Protein AF-A0A7C3D7V8-F1 (afdb_monomer)

Foldseek 3Di:
DVVVVVVVVVVVVVVVVVVVCVVCVVVDPLVNVLVVLVVLLVVLQVQLVVPDVPDPRSLVSLVVSLVSLLVNLVSVCVVVVPPPFPLVSLVVSLVVCVVSCVVSVDVVSVVSSVVSNVVSVVSVVVPD

Structure (mmCIF, N/CA/C/O backbone):
data_AF-A0A7C3D7V8-F1
#
_entry.id   AF-A0A7C3D7V8-F1
#
loop_
_atom_site.group_PDB
_atom_site.id
_atom_site.type_symbol
_atom_site.label_atom_id
_atom_site.label_alt_id
_atom_site.label_comp_id
_atom_site.label_asym_id
_atom_site.label_entity_id
_atom_site.label_seq_id
_atom_site.pdbx_PDB_ins_code
_atom_site.Cartn_x
_atom_site.Cartn_y
_atom_site.Cartn_z
_atom_site.occupancy
_atom_site.B_iso_or_equiv
_atom_site.auth_seq_id
_atom_site.auth_comp_id
_atom_site.auth_asym_id
_atom_site.auth_atom_id
_atom_site.pdbx_PDB_model_num
ATOM 1 N N . MET A 1 1 ? 1.664 12.009 -33.388 1.00 53.88 1 MET A N 1
ATOM 2 C CA . MET A 1 1 ? 0.336 12.431 -32.891 1.00 53.88 1 MET A CA 1
ATOM 3 C C . MET A 1 1 ? -0.383 11.280 -32.185 1.00 53.88 1 MET A C 1
ATOM 5 O O . MET A 1 1 ? -1.009 11.492 -31.155 1.00 53.88 1 MET A O 1
ATOM 9 N N . ASP A 1 2 ? -0.187 10.046 -32.649 1.00 64.00 2 ASP A N 1
ATOM 10 C CA . ASP A 1 2 ? -0.842 8.826 -32.144 1.00 64.00 2 ASP A CA 1
ATOM 11 C C . ASP A 1 2 ? -0.535 8.506 -30.676 1.00 64.00 2 ASP A C 1
ATOM 13 O O . ASP A 1 2 ? -1.408 8.076 -29.931 1.00 64.00 2 ASP A O 1
ATOM 17 N N . ARG A 1 3 ? 0.686 8.793 -30.210 1.00 62.28 3 ARG A N 1
ATOM 18 C CA . ARG A 1 3 ? 1.092 8.550 -28.814 1.00 62.28 3 ARG A CA 1
ATOM 19 C C . ARG A 1 3 ? 0.386 9.475 -27.809 1.00 62.28 3 ARG A C 1
ATOM 21 O O . ARG A 1 3 ? 0.155 9.063 -26.678 1.00 62.28 3 ARG A O 1
ATOM 28 N N . LEU A 1 4 ? 0.016 10.692 -28.226 1.00 75.00 4 LEU A N 1
ATOM 29 C CA . LEU A 1 4 ? -0.760 11.633 -27.406 1.00 75.00 4 LEU A CA 1
ATOM 30 C C . LEU A 1 4 ? -2.242 11.248 -27.374 1.00 75.00 4 LEU A C 1
ATOM 32 O O . LEU A 1 4 ? -2.844 11.301 -26.309 1.00 75.00 4 LEU A O 1
ATOM 36 N N . LEU A 1 5 ? -2.806 10.802 -28.502 1.00 76.88 5 LEU A N 1
ATOM 37 C CA . LEU A 1 5 ? -4.186 10.307 -28.580 1.00 76.88 5 LEU A CA 1
ATOM 38 C C . LEU A 1 5 ? -4.377 9.010 -27.781 1.00 76.88 5 LEU A C 1
ATOM 40 O O . LEU A 1 5 ? -5.352 8.890 -27.047 1.00 76.88 5 LEU A O 1
ATOM 44 N N . LEU A 1 6 ? -3.420 8.079 -27.851 1.00 76.44 6 LEU A N 1
ATOM 45 C CA . LEU A 1 6 ? -3.405 6.875 -27.013 1.00 76.44 6 LEU A CA 1
ATOM 46 C C . LEU A 1 6 ? -3.255 7.218 -25.526 1.00 76.44 6 LEU A C 1
ATOM 48 O O . LEU A 1 6 ? -3.931 6.624 -24.691 1.00 76.44 6 LEU A O 1
ATOM 52 N N . GLY A 1 7 ? -2.408 8.198 -25.194 1.00 76.62 7 GLY A N 1
ATOM 53 C CA . GLY A 1 7 ? -2.257 8.695 -23.826 1.00 76.62 7 GLY A CA 1
ATOM 54 C C . GLY A 1 7 ? -3.538 9.336 -23.285 1.00 76.62 7 GLY A C 1
ATOM 55 O O . GLY A 1 7 ? -3.967 9.004 -22.185 1.00 76.62 7 GLY A O 1
ATOM 56 N N . LEU A 1 8 ? -4.184 10.202 -24.071 1.00 79.44 8 LEU A N 1
ATOM 57 C CA . LEU A 1 8 ? -5.455 10.851 -23.728 1.00 79.44 8 LEU A CA 1
ATOM 58 C C . LEU A 1 8 ? -6.606 9.851 -23.616 1.00 79.44 8 LEU A 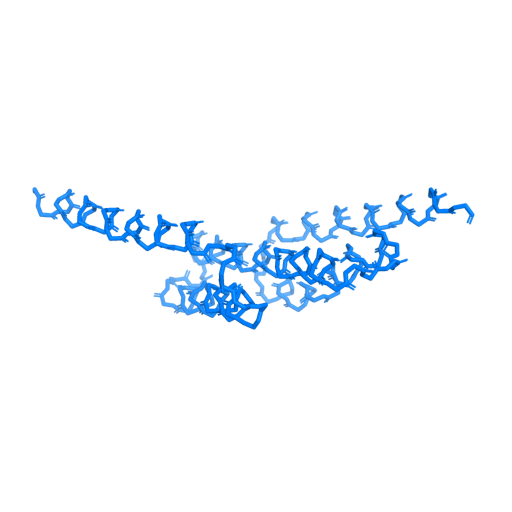C 1
ATOM 60 O O . LEU A 1 8 ? -7.368 9.916 -22.658 1.00 79.44 8 LEU A O 1
ATOM 64 N N . GLY A 1 9 ? -6.711 8.905 -24.552 1.00 80.75 9 GLY A N 1
ATOM 65 C CA . GLY A 1 9 ? -7.709 7.837 -24.501 1.00 80.75 9 GLY A CA 1
ATOM 66 C C . GLY A 1 9 ? -7.514 6.929 -23.286 1.00 80.75 9 GLY A C 1
ATOM 67 O O . GLY A 1 9 ? -8.471 6.641 -22.572 1.00 80.75 9 GLY A O 1
ATOM 68 N N . GLY A 1 10 ? -6.268 6.546 -22.992 1.00 80.19 10 GLY A N 1
ATOM 69 C CA . GLY A 1 10 ? -5.927 5.780 -21.793 1.00 80.19 10 GLY A CA 1
ATOM 70 C C . GLY A 1 10 ? -6.247 6.532 -20.500 1.00 80.19 10 GLY A C 1
ATOM 71 O O . GLY A 1 10 ? -6.839 5.956 -19.591 1.00 80.19 10 GLY A O 1
ATOM 72 N N . LEU A 1 11 ? -5.929 7.829 -20.433 1.00 81.62 11 LEU A N 1
ATOM 73 C CA . LEU A 1 11 ? -6.274 8.689 -19.298 1.00 81.62 11 LEU A CA 1
ATOM 74 C C . LEU A 1 11 ? -7.788 8.829 -19.129 1.00 81.62 11 LEU A C 1
ATOM 76 O O . LEU A 1 11 ? -8.281 8.715 -18.012 1.00 81.62 11 LEU A O 1
ATOM 80 N N . ALA A 1 12 ? -8.536 9.032 -20.214 1.00 83.12 12 ALA A N 1
ATOM 81 C CA . ALA A 1 12 ? -9.992 9.141 -20.167 1.00 83.12 12 ALA A CA 1
ATOM 82 C C . ALA A 1 12 ? -10.646 7.845 -19.662 1.00 83.12 12 ALA A C 1
ATOM 84 O O . ALA A 1 12 ? -11.538 7.899 -18.816 1.00 83.12 12 ALA A O 1
ATOM 85 N N . LEU A 1 13 ? -10.165 6.681 -20.114 1.00 81.81 13 LEU A N 1
ATOM 86 C CA . LEU A 1 13 ? -10.613 5.384 -19.601 1.00 81.81 13 LEU A CA 1
ATOM 87 C C . LEU A 1 13 ? -10.243 5.199 -18.124 1.00 81.81 13 LEU A C 1
ATOM 89 O O . LEU A 1 13 ? -11.087 4.778 -17.337 1.00 81.81 13 LEU A O 1
ATOM 93 N N . ALA A 1 14 ? -9.023 5.565 -17.725 1.00 77.88 14 ALA A N 1
ATOM 94 C CA . ALA A 1 14 ? -8.598 5.506 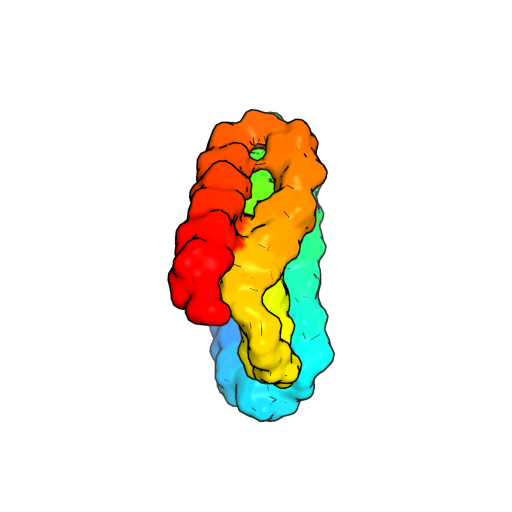-16.329 1.00 77.88 14 ALA A CA 1
ATOM 95 C C . ALA A 1 14 ? -9.469 6.400 -15.429 1.00 77.88 14 ALA A C 1
ATOM 97 O O . ALA A 1 14 ? -9.913 5.958 -14.371 1.00 77.88 14 ALA A O 1
ATOM 98 N N . PHE A 1 15 ? -9.779 7.625 -15.866 1.00 81.69 15 PHE A N 1
ATOM 99 C CA . PHE A 1 15 ? -10.692 8.523 -15.158 1.00 81.69 15 PHE A CA 1
ATOM 100 C C . PHE A 1 15 ? -12.120 7.985 -15.109 1.00 81.69 15 PHE A C 1
ATOM 102 O O . PHE A 1 15 ? -12.757 8.079 -14.066 1.00 81.69 15 PHE A O 1
ATOM 109 N N . SER A 1 16 ? -12.621 7.392 -16.195 1.00 80.50 16 SER A N 1
ATOM 110 C CA . SER A 1 16 ? -13.948 6.770 -16.220 1.00 80.50 16 SER A CA 1
ATOM 111 C C . SER A 1 16 ? -14.060 5.657 -15.178 1.00 80.50 16 SER A C 1
ATOM 113 O O . SER A 1 16 ? -15.003 5.650 -14.387 1.00 80.50 16 SER A O 1
ATOM 115 N N . VAL A 1 17 ? -13.060 4.776 -15.113 1.00 79.50 17 VAL A N 1
ATOM 116 C CA . VAL A 1 17 ? -12.992 3.710 -14.109 1.00 79.50 17 VAL A CA 1
ATOM 117 C C . VAL A 1 17 ? -12.898 4.303 -12.699 1.00 79.50 17 VAL A C 1
ATOM 119 O O . VAL A 1 17 ? -13.680 3.919 -11.833 1.00 79.50 17 VAL A O 1
ATOM 122 N N . LEU A 1 18 ? -12.0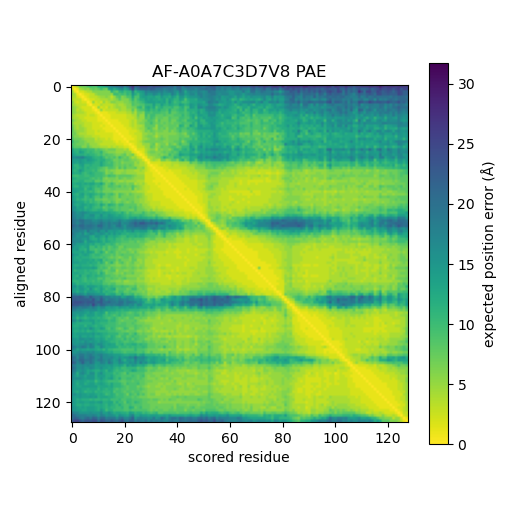22 5.290 -12.470 1.00 79.00 18 LEU A N 1
ATOM 123 C CA . LEU A 1 18 ? -11.887 5.974 -11.176 1.00 79.00 18 LEU A CA 1
ATOM 124 C C . LEU A 1 18 ? -13.199 6.611 -10.703 1.00 79.00 18 LEU A C 1
ATOM 126 O O . LEU A 1 18 ? -13.597 6.395 -9.561 1.00 79.00 18 LEU A O 1
ATOM 130 N N . PHE A 1 19 ? -13.888 7.365 -11.563 1.00 79.88 19 PHE A N 1
ATOM 131 C CA . PHE A 1 19 ? -15.162 7.996 -11.216 1.00 79.88 19 PHE A CA 1
ATOM 132 C C . PHE A 1 19 ? -16.265 6.971 -10.974 1.00 79.88 19 PHE A C 1
ATOM 134 O O . PHE A 1 19 ? -17.052 7.145 -10.049 1.00 79.88 19 PHE A O 1
ATOM 141 N N . PHE A 1 20 ? -16.304 5.884 -11.746 1.00 79.06 20 PHE A N 1
ATOM 142 C CA . PHE A 1 20 ? -17.261 4.803 -11.531 1.00 79.06 20 PHE A CA 1
ATOM 143 C C . PHE A 1 20 ? -17.058 4.124 -10.170 1.00 79.06 20 PHE A C 1
ATOM 145 O O . PHE A 1 20 ? -18.025 3.877 -9.450 1.00 79.06 20 PHE A O 1
ATOM 152 N N . ILE A 1 21 ? -15.803 3.865 -9.790 1.00 75.75 21 ILE A N 1
ATOM 153 C CA . ILE A 1 21 ? -15.451 3.290 -8.486 1.00 75.75 21 ILE A CA 1
ATOM 154 C C . ILE A 1 21 ? -15.781 4.268 -7.357 1.00 75.75 21 ILE A C 1
ATOM 156 O O . ILE A 1 21 ? -16.354 3.862 -6.351 1.00 75.75 21 ILE A O 1
ATOM 160 N N . ALA A 1 22 ? -15.433 5.548 -7.516 1.00 77.44 22 ALA A N 1
ATOM 161 C CA . ALA A 1 22 ? -15.678 6.578 -6.511 1.00 77.44 22 ALA A CA 1
ATOM 162 C C . ALA A 1 22 ? -17.178 6.826 -6.294 1.00 77.44 22 ALA A C 1
ATOM 164 O O . ALA A 1 22 ? -17.623 6.913 -5.153 1.00 77.44 22 ALA A O 1
ATOM 165 N N . TYR A 1 23 ? -17.964 6.885 -7.373 1.00 76.75 23 TYR A N 1
ATOM 166 C CA . TYR A 1 23 ? -19.417 7.048 -7.307 1.00 76.75 23 TYR A CA 1
ATOM 167 C C . TYR A 1 23 ? -20.085 5.855 -6.620 1.00 76.75 23 TYR A C 1
ATOM 169 O O . TYR A 1 23 ? -20.894 6.033 -5.714 1.00 76.75 23 TYR A O 1
ATOM 177 N N . ASN A 1 24 ? -19.686 4.633 -6.983 1.00 78.50 24 ASN A N 1
ATOM 178 C CA . ASN A 1 24 ? -20.230 3.425 -6.371 1.00 78.50 24 ASN A CA 1
ATOM 179 C C . ASN A 1 24 ? -19.574 3.085 -5.022 1.00 78.50 24 ASN A C 1
ATOM 181 O O . ASN A 1 24 ? -19.935 2.085 -4.416 1.00 78.50 24 ASN A O 1
ATOM 185 N N . TRP A 1 25 ? -18.634 3.881 -4.501 1.00 73.00 25 TRP A N 1
ATOM 186 C CA . TRP A 1 25 ? -17.822 3.512 -3.333 1.00 73.00 25 TRP A CA 1
ATOM 187 C C . TRP A 1 25 ? -18.644 3.145 -2.092 1.00 73.00 25 TRP A C 1
ATOM 189 O O . TRP A 1 25 ? -18.249 2.260 -1.330 1.00 73.00 25 TRP A O 1
ATOM 199 N N . ASN A 1 26 ? -19.782 3.803 -1.880 1.00 71.75 26 ASN A N 1
ATOM 200 C CA . ASN A 1 26 ? -20.662 3.510 -0.747 1.00 71.75 26 ASN A CA 1
ATOM 201 C C . ASN A 1 26 ? -21.527 2.259 -0.961 1.00 71.75 26 ASN A C 1
ATOM 203 O O . ASN A 1 26 ? -21.869 1.601 0.017 1.00 71.75 26 ASN A O 1
ATOM 207 N N . GLU A 1 27 ? -21.828 1.898 -2.210 1.00 75.50 27 GLU A N 1
ATOM 208 C CA . GLU A 1 27 ? -22.630 0.714 -2.555 1.00 75.50 27 GLU A CA 1
ATOM 209 C C . GLU A 1 27 ? -21.782 -0.525 -2.879 1.00 75.50 27 GLU A C 1
ATOM 211 O O . GLU A 1 27 ? -22.257 -1.658 -2.804 1.00 75.50 27 GLU A O 1
ATOM 216 N N . ILE A 1 28 ? -20.496 -0.338 -3.189 1.00 76.25 28 ILE A N 1
ATOM 217 C CA . ILE A 1 28 ? -19.538 -1.420 -3.402 1.00 76.25 28 ILE A CA 1
ATOM 218 C C . ILE A 1 28 ? -19.366 -2.175 -2.083 1.00 76.25 28 ILE A C 1
ATOM 220 O O . ILE A 1 28 ? -18.801 -1.674 -1.105 1.00 76.25 28 ILE A O 1
ATOM 224 N N . GLY A 1 29 ? -19.823 -3.428 -2.081 1.00 76.25 29 GLY A N 1
ATOM 225 C CA . GLY A 1 29 ? -19.619 -4.349 -0.972 1.00 76.25 29 GLY A CA 1
ATOM 226 C C . GLY A 1 29 ? -18.133 -4.509 -0.638 1.00 76.25 29 GLY A C 1
ATOM 227 O O . GLY A 1 29 ? -17.264 -4.432 -1.505 1.00 76.25 29 GLY A O 1
ATOM 228 N N . ARG A 1 30 ? -17.833 -4.773 0.636 1.00 78.56 30 ARG A N 1
ATOM 229 C CA . ARG A 1 30 ? -16.466 -4.904 1.180 1.00 78.56 30 ARG A CA 1
ATOM 230 C C . ARG A 1 30 ? -15.542 -5.750 0.293 1.00 78.56 30 ARG A C 1
ATOM 232 O O . ARG A 1 30 ? -14.448 -5.310 -0.041 1.00 78.56 30 ARG A O 1
ATOM 239 N N . LEU A 1 31 ? -16.028 -6.911 -0.152 1.00 77.44 31 LEU A N 1
ATOM 240 C CA . LEU A 1 31 ? -15.302 -7.838 -1.030 1.00 77.44 31 LEU A CA 1
ATOM 241 C C . LEU A 1 31 ? -14.868 -7.203 -2.354 1.00 77.44 31 LEU A C 1
ATOM 243 O O . LEU A 1 31 ? -13.759 -7.450 -2.807 1.00 77.44 31 LEU A O 1
ATOM 247 N N . ALA A 1 32 ? -15.703 -6.361 -2.959 1.00 80.19 32 ALA A N 1
ATOM 248 C CA . ALA A 1 32 ? -15.369 -5.712 -4.218 1.00 80.19 32 ALA A CA 1
ATOM 249 C C . ALA A 1 32 ? -14.309 -4.610 -4.034 1.00 80.19 32 ALA A C 1
ATOM 251 O O . ALA A 1 32 ? -13.459 -4.448 -4.906 1.00 80.19 32 ALA A O 1
ATOM 252 N N . LYS A 1 33 ? -14.271 -3.920 -2.881 1.00 82.69 33 LYS A N 1
ATOM 253 C CA . LYS A 1 33 ? -13.166 -2.997 -2.549 1.00 82.69 33 LYS A CA 1
ATOM 254 C C . LYS A 1 33 ? -11.838 -3.746 -2.411 1.00 82.69 33 LYS A C 1
ATOM 256 O O . LYS A 1 33 ? -10.836 -3.298 -2.961 1.00 82.69 33 LYS A O 1
ATOM 261 N N . PHE A 1 34 ? -11.838 -4.899 -1.737 1.00 84.88 34 PHE A N 1
ATOM 262 C CA . PHE A 1 34 ? -10.650 -5.757 -1.645 1.00 84.88 34 PHE A CA 1
ATOM 263 C C . PHE A 1 34 ? -10.217 -6.282 -3.011 1.00 84.88 34 PHE A C 1
ATOM 265 O O . PHE A 1 34 ? -9.063 -6.088 -3.381 1.00 84.88 34 PHE A O 1
ATOM 272 N N . ALA A 1 35 ? -11.146 -6.842 -3.791 1.00 84.31 35 ALA A N 1
ATOM 273 C CA . ALA A 1 35 ? -10.865 -7.365 -5.126 1.00 84.31 35 ALA A CA 1
ATOM 274 C C . ALA A 1 35 ? -10.253 -6.301 -6.049 1.00 84.31 35 ALA A C 1
ATOM 276 O O . ALA A 1 35 ? -9.394 -6.604 -6.870 1.00 84.31 35 ALA A O 1
ATOM 277 N N . LEU A 1 36 ? -10.658 -5.041 -5.897 1.00 84.69 36 LEU A N 1
ATOM 278 C CA . LEU A 1 36 ? -10.123 -3.924 -6.668 1.00 84.69 36 LEU A CA 1
ATOM 279 C C . LEU A 1 36 ? -8.670 -3.597 -6.305 1.00 84.69 36 LEU A C 1
ATOM 281 O O . LEU A 1 36 ? -7.837 -3.386 -7.193 1.00 84.69 36 LEU A O 1
ATOM 285 N N . VAL A 1 37 ? -8.349 -3.577 -5.010 1.00 87.19 37 VAL A N 1
ATOM 286 C CA . VAL A 1 37 ? -6.971 -3.367 -4.544 1.00 87.19 37 VAL A CA 1
ATOM 287 C C . VAL A 1 37 ? -6.096 -4.564 -4.917 1.00 87.19 37 VAL A C 1
ATOM 289 O O . VAL A 1 37 ? -5.007 -4.371 -5.452 1.00 87.19 37 VAL A O 1
ATOM 292 N N . GLU A 1 38 ? -6.581 -5.793 -4.734 1.00 86.00 38 GLU A N 1
ATOM 293 C CA . GLU A 1 38 ? -5.878 -7.015 -5.141 1.00 86.00 38 GLU A CA 1
ATOM 294 C C . GLU A 1 38 ? -5.625 -7.059 -6.650 1.00 86.00 38 GLU A C 1
ATOM 296 O O . GLU A 1 38 ? -4.497 -7.307 -7.072 1.00 86.00 38 GLU A O 1
ATOM 301 N N . ALA A 1 39 ? -6.624 -6.736 -7.478 1.00 86.81 39 ALA A N 1
ATOM 302 C CA . ALA A 1 39 ? -6.450 -6.642 -8.926 1.00 86.81 39 ALA A CA 1
ATOM 303 C C . ALA A 1 39 ? -5.380 -5.603 -9.296 1.00 86.81 39 ALA A C 1
ATOM 305 O O . ALA A 1 39 ? -4.560 -5.846 -10.181 1.00 86.81 39 ALA A O 1
ATOM 306 N N . SER A 1 40 ? -5.334 -4.476 -8.581 1.00 85.06 40 SER A N 1
ATOM 307 C CA . SER A 1 40 ? -4.304 -3.449 -8.772 1.00 85.06 40 SER A CA 1
ATOM 308 C C . SER A 1 40 ? -2.905 -3.960 -8.403 1.00 85.06 40 SER A C 1
ATOM 310 O O . SER A 1 40 ? -1.945 -3.679 -9.120 1.00 85.06 40 SER A O 1
ATOM 312 N N . ILE A 1 41 ? -2.781 -4.754 -7.331 1.00 86.06 41 ILE A N 1
ATOM 313 C CA . ILE A 1 41 ? -1.519 -5.404 -6.938 1.00 86.06 41 ILE A CA 1
ATOM 314 C C . ILE A 1 41 ? -1.074 -6.385 -8.025 1.00 86.06 41 ILE A C 1
ATOM 316 O O . ILE A 1 41 ? 0.067 -6.318 -8.476 1.00 86.06 41 ILE A O 1
ATOM 320 N N . VAL A 1 42 ? -1.970 -7.261 -8.491 1.00 88.06 42 VAL A N 1
ATOM 321 C CA . VAL A 1 42 ? -1.665 -8.239 -9.547 1.00 88.06 42 VAL A CA 1
ATOM 322 C C . VAL A 1 42 ? -1.235 -7.535 -10.832 1.00 88.06 42 VAL A C 1
ATOM 324 O O . VAL A 1 42 ? -0.254 -7.944 -11.449 1.00 88.06 42 VAL A O 1
ATOM 327 N N . LEU A 1 43 ? -1.902 -6.442 -11.213 1.00 86.62 43 LEU A N 1
ATOM 328 C CA . LEU A 1 43 ? -1.502 -5.622 -12.358 1.00 86.62 43 LEU A CA 1
ATOM 329 C C . LEU A 1 43 ? -0.121 -4.985 -12.164 1.00 86.62 43 LEU A C 1
ATOM 331 O O . LEU A 1 43 ? 0.661 -4.961 -13.112 1.00 86.62 43 LEU A O 1
ATOM 335 N N . ALA A 1 44 ? 0.210 -4.511 -10.960 1.00 84.94 44 ALA A N 1
ATOM 336 C CA . ALA A 1 44 ? 1.530 -3.960 -10.657 1.00 84.94 44 ALA A CA 1
ATOM 337 C C . ALA A 1 44 ? 2.636 -5.031 -10.729 1.00 84.94 44 ALA A C 1
ATOM 339 O O . ALA A 1 44 ? 3.695 -4.775 -11.303 1.00 84.94 44 ALA A O 1
ATOM 340 N N . ILE A 1 45 ? 2.383 -6.250 -10.236 1.00 84.44 45 ILE A N 1
ATOM 341 C CA . ILE A 1 45 ? 3.310 -7.388 -10.380 1.00 84.44 45 ILE A CA 1
ATOM 342 C C . ILE A 1 45 ? 3.446 -7.789 -11.853 1.00 84.44 45 ILE A C 1
ATOM 344 O O . ILE A 1 45 ? 4.554 -7.977 -12.346 1.00 84.44 45 ILE A O 1
ATOM 348 N N . ALA A 1 46 ? 2.335 -7.895 -12.583 1.00 85.06 46 ALA A N 1
ATOM 349 C CA . ALA A 1 46 ? 2.356 -8.225 -14.004 1.00 85.06 46 ALA A CA 1
ATOM 350 C C . ALA A 1 46 ? 3.122 -7.162 -14.806 1.00 85.06 46 ALA A C 1
ATOM 352 O O . ALA A 1 46 ? 3.887 -7.499 -15.708 1.00 85.06 46 ALA A O 1
ATOM 353 N N . ALA A 1 47 ? 2.975 -5.883 -14.448 1.00 82.19 47 ALA A N 1
ATOM 354 C CA . ALA A 1 47 ? 3.766 -4.797 -15.009 1.00 82.19 47 ALA A CA 1
ATOM 355 C C . ALA A 1 47 ? 5.251 -4.933 -14.653 1.00 82.19 47 ALA A C 1
ATOM 357 O O . ALA A 1 47 ? 6.076 -4.717 -15.528 1.00 82.19 47 ALA A O 1
ATOM 358 N N . TYR A 1 48 ? 5.600 -5.344 -13.430 1.00 81.62 48 TYR A N 1
ATOM 359 C CA . TYR A 1 48 ? 6.987 -5.631 -13.046 1.00 81.62 48 TYR A CA 1
ATOM 360 C C . TYR A 1 48 ? 7.622 -6.751 -13.884 1.00 81.62 48 TYR A C 1
ATOM 362 O O . TYR A 1 48 ? 8.792 -6.649 -14.224 1.00 81.62 48 TYR A O 1
ATOM 370 N N . TRP A 1 49 ? 6.862 -7.787 -14.252 1.00 78.94 49 TRP A N 1
ATOM 371 C CA . TRP A 1 49 ? 7.354 -8.870 -15.118 1.00 78.94 49 TRP A CA 1
ATOM 372 C C . TRP A 1 49 ? 7.430 -8.468 -16.593 1.00 78.94 49 TRP A C 1
ATOM 374 O O . TRP A 1 49 ? 8.267 -8.970 -17.338 1.00 78.94 49 TRP A O 1
ATOM 384 N N . LYS A 1 50 ? 6.508 -7.608 -17.037 1.00 79.62 50 LYS A N 1
ATOM 385 C CA . LYS A 1 50 ? 6.391 -7.193 -18.440 1.00 79.62 50 LYS A CA 1
ATOM 386 C C . LYS A 1 50 ? 7.317 -6.028 -18.787 1.00 79.62 50 LYS A C 1
ATOM 388 O O . LYS A 1 50 ? 7.719 -5.891 -19.940 1.00 79.62 50 LYS A O 1
ATOM 393 N N . LEU A 1 51 ? 7.611 -5.169 -17.816 1.00 72.31 51 LEU A N 1
ATOM 394 C CA . LEU A 1 51 ? 8.661 -4.168 -17.912 1.00 72.31 51 LEU A CA 1
ATOM 395 C C . LEU A 1 51 ? 9.976 -4.796 -17.475 1.00 72.31 51 LEU A C 1
ATOM 397 O O . LEU A 1 51 ? 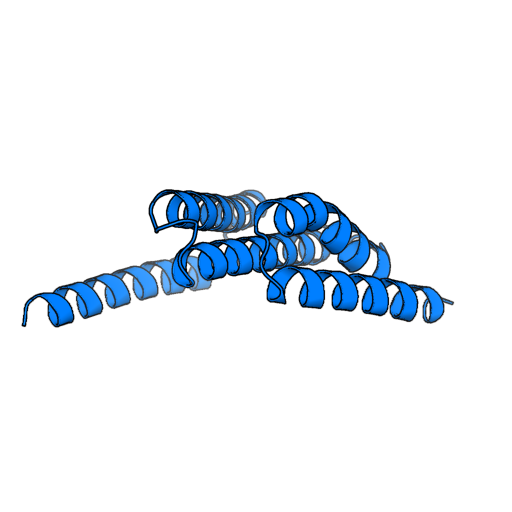10.001 -5.707 -16.660 1.00 72.31 51 LEU A O 1
ATOM 401 N N . ASP A 1 52 ? 11.068 -4.291 -18.030 1.00 71.31 52 ASP A N 1
ATOM 402 C CA . ASP A 1 52 ? 12.404 -4.773 -17.717 1.00 71.31 52 ASP A CA 1
ATOM 403 C C . ASP A 1 52 ? 12.648 -4.761 -16.196 1.00 71.31 52 ASP A C 1
ATOM 405 O O . ASP A 1 52 ? 12.673 -3.696 -15.567 1.00 71.31 52 ASP A O 1
ATOM 409 N N . SER A 1 53 ? 12.769 -5.956 -15.608 1.00 63.47 53 SER A N 1
ATOM 410 C CA . SER A 1 53 ? 12.872 -6.173 -14.158 1.00 63.47 53 SER A CA 1
ATOM 411 C C . SER A 1 53 ? 14.110 -5.488 -13.566 1.00 63.47 53 SER A C 1
ATOM 413 O O . SER A 1 53 ? 14.092 -5.054 -12.411 1.00 63.47 53 SER A O 1
ATOM 415 N N . ASP A 1 54 ? 15.172 -5.339 -14.362 1.00 63.78 54 ASP A N 1
ATOM 416 C CA . ASP A 1 54 ? 16.397 -4.649 -13.950 1.00 63.78 54 ASP A CA 1
ATOM 417 C C . ASP A 1 54 ? 16.317 -3.123 -14.110 1.00 63.78 54 ASP A C 1
ATOM 419 O O . ASP A 1 54 ? 17.016 -2.377 -13.403 1.00 63.78 54 ASP A O 1
ATOM 423 N N . GLY A 1 55 ? 15.406 -2.651 -14.962 1.00 71.12 55 GLY A N 1
ATOM 424 C CA . GLY A 1 55 ? 15.148 -1.242 -15.210 1.00 71.12 55 GLY A CA 1
ATOM 425 C C . GLY A 1 55 ? 14.481 -0.528 -14.031 1.00 71.12 55 GLY A C 1
ATOM 426 O O . GLY A 1 55 ? 13.701 -1.092 -13.258 1.00 71.12 55 GLY A O 1
ATOM 427 N N . THR A 1 56 ? 14.738 0.778 -13.913 1.00 73.56 56 THR A N 1
ATOM 428 C CA . THR A 1 56 ? 14.124 1.653 -12.896 1.00 73.56 56 THR A CA 1
ATOM 429 C C . THR A 1 56 ? 12.595 1.559 -12.904 1.00 73.56 56 THR A C 1
ATOM 431 O O . THR A 1 56 ? 11.953 1.657 -11.858 1.00 73.56 56 THR A O 1
ATOM 434 N N . THR A 1 57 ? 11.993 1.323 -14.070 1.00 76.50 57 THR A N 1
ATOM 435 C CA . THR A 1 57 ? 10.539 1.250 -14.225 1.00 76.50 57 THR A CA 1
ATOM 436 C C . THR A 1 57 ? 9.944 -0.034 -13.637 1.00 76.50 57 THR A C 1
ATOM 438 O O . THR A 1 57 ? 8.909 0.046 -12.977 1.00 76.50 57 THR A O 1
ATOM 441 N N . GLY A 1 58 ? 10.612 -1.187 -13.774 1.00 77.94 58 GLY A N 1
ATOM 442 C CA . GLY A 1 58 ? 10.208 -2.429 -13.105 1.00 77.94 58 GLY A CA 1
ATOM 443 C C . GLY A 1 58 ? 10.270 -2.285 -11.582 1.00 77.94 58 GLY A C 1
ATOM 444 O O . GLY A 1 58 ? 9.295 -2.547 -10.876 1.00 77.94 58 GLY A O 1
ATOM 445 N N . LYS A 1 59 ? 11.370 -1.730 -11.065 1.00 80.12 59 LYS A N 1
ATOM 446 C CA . LYS A 1 59 ? 11.533 -1.443 -9.626 1.00 80.12 59 LYS A CA 1
ATOM 447 C C . LYS A 1 59 ? 10.475 -0.474 -9.091 1.00 80.12 59 LYS A C 1
ATOM 449 O O . LYS A 1 59 ? 10.013 -0.626 -7.962 1.00 80.12 59 LYS A O 1
ATOM 454 N N . THR A 1 60 ? 10.047 0.485 -9.912 1.00 81.94 60 THR A N 1
ATOM 455 C CA . THR A 1 60 ? 8.945 1.397 -9.571 1.00 81.94 60 THR A CA 1
ATOM 456 C C . THR A 1 60 ? 7.612 0.651 -9.487 1.00 81.94 60 THR A C 1
ATOM 458 O O . THR A 1 60 ? 6.861 0.872 -8.543 1.00 81.94 60 THR A O 1
ATOM 461 N N . ALA A 1 61 ? 7.330 -0.278 -10.405 1.00 84.12 61 ALA A N 1
ATOM 462 C CA . ALA A 1 61 ? 6.130 -1.115 -10.338 1.00 84.12 61 ALA A CA 1
ATOM 463 C C . ALA A 1 61 ? 6.106 -1.994 -9.071 1.00 84.12 61 ALA A C 1
ATOM 465 O O . ALA A 1 61 ? 5.073 -2.107 -8.411 1.00 84.12 61 ALA A O 1
ATOM 466 N N . LEU A 1 62 ? 7.260 -2.535 -8.669 1.00 83.69 62 LEU A N 1
ATOM 467 C CA . LEU A 1 62 ? 7.402 -3.293 -7.424 1.00 83.69 62 LEU A CA 1
ATOM 468 C C . LEU A 1 62 ? 7.176 -2.422 -6.172 1.00 83.69 62 LEU A C 1
ATOM 470 O O . LEU A 1 62 ? 6.542 -2.856 -5.206 1.00 83.69 62 LEU A O 1
ATOM 474 N N . LEU A 1 63 ? 7.641 -1.169 -6.198 1.00 85.56 63 LEU A N 1
ATOM 475 C CA . LEU A 1 63 ? 7.367 -0.190 -5.145 1.00 85.56 63 LEU A CA 1
ATOM 476 C C . LEU A 1 63 ? 5.869 0.143 -5.078 1.00 85.56 63 LEU A C 1
ATOM 478 O O . LEU A 1 63 ? 5.297 0.180 -3.992 1.00 85.56 63 LEU A O 1
ATOM 482 N N . VAL A 1 64 ? 5.207 0.324 -6.222 1.00 85.75 64 VAL A N 1
ATOM 483 C CA . VAL A 1 64 ? 3.752 0.541 -6.275 1.00 85.75 64 VAL A CA 1
ATOM 484 C C . VAL A 1 64 ? 3.002 -0.646 -5.669 1.00 85.75 64 VAL A C 1
ATOM 486 O O . VAL A 1 64 ? 2.110 -0.438 -4.850 1.00 85.75 64 VAL A O 1
ATOM 489 N N . ALA A 1 65 ? 3.392 -1.882 -5.990 1.00 86.69 65 ALA A N 1
ATOM 490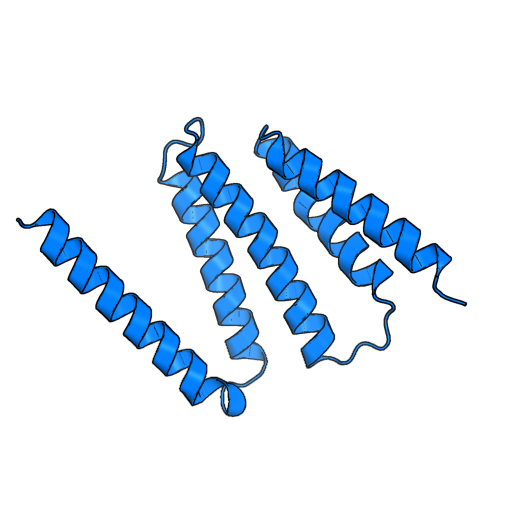 C CA . ALA A 1 65 ? 2.797 -3.072 -5.385 1.00 86.69 65 ALA A CA 1
ATOM 491 C C . ALA A 1 65 ? 2.978 -3.092 -3.854 1.00 86.69 65 ALA A C 1
ATOM 493 O O . ALA A 1 65 ? 2.019 -3.324 -3.122 1.00 86.69 65 ALA A O 1
ATOM 494 N N . THR A 1 66 ? 4.176 -2.749 -3.370 1.00 86.88 66 THR A N 1
ATOM 495 C CA . THR A 1 66 ? 4.488 -2.594 -1.935 1.00 86.88 66 THR A CA 1
ATOM 496 C C . THR A 1 66 ? 3.548 -1.595 -1.246 1.00 86.88 66 THR A C 1
ATOM 498 O O . THR A 1 66 ? 3.042 -1.869 -0.157 1.00 86.88 66 THR A O 1
ATOM 501 N N . ILE A 1 67 ? 3.283 -0.447 -1.882 1.00 86.56 67 ILE A N 1
ATOM 502 C CA . ILE A 1 67 ? 2.351 0.570 -1.370 1.00 86.56 67 ILE A CA 1
ATOM 503 C C . ILE A 1 67 ? 0.911 0.050 -1.375 1.00 86.56 67 ILE A C 1
ATOM 505 O O . ILE A 1 67 ? 0.195 0.227 -0.391 1.00 86.56 67 ILE A O 1
ATOM 509 N N . LEU A 1 68 ? 0.488 -0.621 -2.448 1.00 86.44 68 LEU A N 1
ATOM 510 C CA . LEU A 1 68 ? -0.864 -1.170 -2.566 1.00 86.44 68 LEU A CA 1
ATOM 511 C C . LEU A 1 68 ? -1.162 -2.243 -1.508 1.00 86.44 68 LEU A C 1
ATOM 513 O O . LEU A 1 68 ? -2.289 -2.305 -1.022 1.00 86.44 68 LEU A O 1
ATOM 517 N N . VAL A 1 69 ? -0.166 -3.028 -1.082 1.00 87.88 69 VAL A N 1
ATOM 518 C CA . VAL A 1 69 ? -0.302 -3.939 0.072 1.00 87.88 69 VAL A CA 1
ATOM 519 C C . VAL A 1 69 ? -0.640 -3.161 1.352 1.00 87.88 69 VAL A C 1
ATOM 521 O O . VAL A 1 69 ? -1.514 -3.573 2.112 1.00 87.88 69 VAL A O 1
ATOM 524 N N . GLY A 1 70 ? -0.018 -1.998 1.568 1.00 85.94 70 GLY A N 1
ATOM 525 C CA . GLY A 1 70 ? -0.354 -1.107 2.683 1.00 85.94 70 GLY A CA 1
ATOM 526 C C . GLY A 1 70 ? -1.770 -0.541 2.580 1.00 85.94 70 GLY A C 1
ATOM 527 O O . GLY A 1 70 ? -2.496 -0.505 3.572 1.00 85.94 70 GLY A O 1
ATOM 528 N N . VAL A 1 71 ? -2.203 -0.168 1.371 1.00 86.00 71 VAL A N 1
ATOM 529 C CA . VAL A 1 71 ? -3.586 0.270 1.107 1.00 86.00 71 VAL A CA 1
ATOM 530 C C . VAL A 1 71 ? -4.586 -0.843 1.427 1.00 86.00 71 VAL A C 1
ATOM 532 O O . VAL A 1 71 ? -5.618 -0.567 2.034 1.00 86.00 71 VAL A O 1
ATOM 535 N N . LEU A 1 72 ? -4.278 -2.097 1.079 1.00 85.44 72 LEU A N 1
ATOM 536 C CA . LEU A 1 72 ? -5.116 -3.256 1.397 1.00 85.44 72 LEU A CA 1
ATOM 537 C C . LEU A 1 72 ? -5.258 -3.444 2.911 1.00 85.44 72 LEU A C 1
ATOM 539 O O . LEU A 1 72 ? -6.371 -3.618 3.404 1.00 85.44 72 LEU A O 1
ATOM 543 N N . LEU A 1 73 ? -4.154 -3.349 3.657 1.00 85.31 73 LEU A N 1
ATOM 544 C CA . LEU A 1 73 ? -4.170 -3.428 5.120 1.00 85.31 73 LEU A CA 1
ATOM 545 C C . LEU A 1 73 ? -4.934 -2.261 5.757 1.00 85.31 73 LEU A C 1
ATOM 547 O O . LEU A 1 73 ? -5.716 -2.474 6.680 1.00 85.31 73 LEU A O 1
ATOM 551 N N . ALA A 1 74 ? -4.763 -1.038 5.254 1.00 84.19 74 ALA A N 1
ATOM 552 C CA . ALA A 1 74 ? -5.507 0.130 5.723 1.00 84.19 74 ALA A CA 1
ATOM 553 C C . ALA A 1 74 ? -7.012 -0.007 5.451 1.00 84.19 74 ALA A C 1
ATOM 555 O O . ALA A 1 74 ? -7.833 0.296 6.318 1.00 84.19 74 ALA A O 1
ATOM 556 N N . LEU A 1 75 ? -7.381 -0.508 4.268 1.00 83.75 75 LEU A N 1
ATOM 557 C CA . LEU A 1 75 ? -8.762 -0.827 3.923 1.00 83.75 75 LEU A CA 1
ATOM 558 C C . LEU A 1 75 ? -9.314 -1.919 4.846 1.00 83.75 75 LEU A C 1
ATOM 560 O O . LEU A 1 75 ? -10.462 -1.821 5.279 1.00 83.75 75 LEU A O 1
ATOM 564 N N . PHE A 1 76 ? -8.503 -2.922 5.191 1.00 83.44 76 PHE A N 1
ATOM 565 C CA . PHE A 1 76 ? -8.861 -3.961 6.152 1.00 83.44 76 PHE A CA 1
ATOM 566 C C . PHE A 1 76 ? -9.131 -3.393 7.544 1.00 83.44 76 PHE A C 1
ATOM 568 O O . PHE A 1 76 ? -10.217 -3.615 8.078 1.00 83.44 76 PHE A O 1
ATOM 575 N N . GLY A 1 77 ? -8.213 -2.589 8.084 1.00 81.06 77 GLY A N 1
ATOM 576 C CA . GLY A 1 77 ? -8.385 -1.934 9.383 1.00 81.06 77 GLY A CA 1
ATOM 577 C C . GLY A 1 77 ? -9.629 -1.041 9.438 1.00 81.06 77 GLY A C 1
ATOM 578 O O . GLY A 1 77 ? -10.390 -1.101 10.401 1.00 81.06 77 GLY A O 1
ATOM 579 N N . GLN A 1 78 ? -9.900 -0.279 8.371 1.00 77.56 78 GLN A N 1
ATOM 580 C CA . GLN A 1 78 ? -11.111 0.545 8.268 1.00 77.56 78 GLN A CA 1
ATOM 581 C C . GLN A 1 78 ? -12.394 -0.289 8.164 1.00 77.56 78 GLN A C 1
ATOM 583 O O . GLN A 1 78 ? -13.403 0.046 8.778 1.00 77.56 78 GLN A O 1
ATOM 588 N N . THR A 1 79 ? -12.371 -1.371 7.383 1.00 80.25 79 THR A N 1
ATOM 589 C CA . THR A 1 79 ? -13.562 -2.180 7.082 1.00 80.25 79 THR A CA 1
ATOM 590 C C . THR A 1 79 ? -13.977 -3.066 8.247 1.00 80.25 79 THR A C 1
ATOM 592 O O . THR A 1 79 ? -15.171 -3.277 8.470 1.00 80.25 79 THR A O 1
ATOM 595 N N . TYR A 1 80 ? -13.000 -3.619 8.961 1.00 73.38 80 TYR A N 1
ATOM 596 C CA . TYR A 1 80 ? -13.252 -4.542 10.057 1.00 73.38 80 TYR A CA 1
ATOM 597 C C . TYR A 1 80 ? -13.245 -3.867 11.422 1.00 73.38 80 TYR A C 1
ATOM 599 O O . TYR A 1 80 ? -13.488 -4.572 12.397 1.00 73.38 80 TYR A O 1
ATOM 607 N N . GLN A 1 81 ? -12.988 -2.545 11.490 1.00 65.19 81 GLN A N 1
ATOM 608 C CA . GLN A 1 81 ? -12.798 -1.795 12.741 1.00 65.19 81 GLN A CA 1
ATOM 609 C C . GLN A 1 81 ? -12.102 -2.669 13.780 1.00 65.19 81 GLN A C 1
ATOM 611 O O . GLN A 1 81 ? -12.549 -2.819 14.917 1.00 65.19 81 GLN A O 1
ATOM 616 N N . THR A 1 82 ? -11.032 -3.335 13.345 1.00 65.06 82 THR A N 1
ATOM 617 C CA . THR A 1 82 ? -10.206 -4.096 14.256 1.00 65.06 82 THR A CA 1
ATOM 618 C C . THR A 1 82 ? -9.694 -3.056 15.229 1.00 65.06 82 THR A C 1
ATOM 620 O O . THR A 1 82 ? -8.872 -2.232 14.839 1.00 65.06 82 THR A O 1
ATOM 623 N N . GLY A 1 83 ? -10.157 -3.080 16.480 1.00 61.06 83 GLY A N 1
ATOM 624 C CA . GLY A 1 83 ? -9.551 -2.329 17.586 1.00 61.06 83 GLY A CA 1
ATOM 625 C C . GLY A 1 83 ? -8.118 -2.792 17.885 1.00 61.06 83 GLY A C 1
ATOM 626 O O . GLY A 1 83 ? -7.646 -2.643 19.001 1.00 61.06 83 GLY A O 1
ATOM 627 N N . ALA A 1 84 ? -7.472 -3.421 16.902 1.00 63.09 84 ALA A N 1
ATOM 628 C CA . ALA A 1 84 ? -6.074 -3.740 16.859 1.00 63.09 84 ALA A CA 1
ATOM 629 C C . ALA A 1 84 ? -5.305 -2.435 16.718 1.00 63.09 84 ALA A C 1
ATOM 631 O O . ALA A 1 84 ? -5.644 -1.562 15.913 1.00 63.09 84 ALA A O 1
ATOM 632 N N . ASP A 1 85 ? -4.259 -2.331 17.513 1.00 77.06 85 ASP A N 1
ATOM 633 C CA . ASP A 1 85 ? -3.467 -1.128 17.572 1.00 77.06 85 ASP A CA 1
ATOM 634 C C . ASP A 1 85 ? -2.816 -0.812 16.217 1.00 77.06 85 ASP A C 1
ATOM 636 O O . ASP A 1 85 ? -2.400 -1.724 15.485 1.00 77.06 85 ASP A O 1
ATOM 640 N N . PRO A 1 86 ? -2.623 0.481 15.901 1.00 79.44 86 PRO A N 1
ATOM 641 C CA . PRO A 1 86 ? -1.947 0.916 14.683 1.00 79.44 86 PRO A CA 1
ATOM 642 C C . PRO A 1 86 ? -0.590 0.235 14.451 1.00 79.44 86 PRO A C 1
ATOM 644 O O . PRO A 1 86 ? -0.224 -0.025 13.304 1.00 79.44 86 PRO A O 1
ATOM 647 N N . TRP A 1 87 ? 0.145 -0.107 15.518 1.00 81.00 87 TRP A N 1
ATOM 648 C CA . TRP A 1 87 ? 1.453 -0.757 15.414 1.00 81.00 87 TRP A CA 1
ATOM 649 C C . TRP A 1 87 ? 1.389 -2.125 14.718 1.00 81.00 87 TRP A C 1
ATOM 651 O O . TRP A 1 87 ? 2.287 -2.445 13.939 1.00 81.00 87 TRP A O 1
ATOM 661 N N . GLN A 1 88 ? 0.323 -2.908 14.926 1.00 84.94 88 GLN A N 1
ATOM 662 C CA . GLN A 1 88 ? 0.169 -4.225 14.297 1.00 84.94 88 GLN A CA 1
ATOM 663 C C . GLN A 1 88 ? -0.009 -4.100 12.786 1.00 84.94 88 GLN A C 1
ATOM 665 O O . GLN A 1 88 ? 0.505 -4.920 12.026 1.00 84.94 88 GLN A O 1
ATOM 670 N N . LEU A 1 89 ? -0.716 -3.058 12.339 1.00 86.19 89 LEU A N 1
ATOM 671 C CA . LEU A 1 89 ? -0.955 -2.799 10.924 1.00 86.19 89 LEU A CA 1
ATOM 672 C C . LEU A 1 89 ? 0.355 -2.488 10.193 1.00 86.19 89 LEU A C 1
ATOM 674 O O . LEU A 1 89 ? 0.642 -3.095 9.161 1.00 86.19 89 LEU A O 1
ATOM 678 N N . PHE A 1 90 ? 1.180 -1.599 10.752 1.00 87.19 90 PHE A N 1
ATOM 679 C CA . PHE A 1 90 ? 2.486 -1.275 10.173 1.00 87.19 90 PHE A CA 1
ATOM 680 C C . PHE A 1 90 ? 3.475 -2.444 10.268 1.00 87.19 90 PHE A C 1
ATOM 682 O O . PHE A 1 90 ? 4.232 -2.675 9.323 1.00 87.19 90 PHE A O 1
ATOM 689 N N . PHE A 1 91 ? 3.426 -3.231 11.346 1.00 88.12 91 PHE A N 1
ATOM 690 C CA . PHE A 1 91 ? 4.281 -4.404 11.511 1.00 88.12 91 PHE A CA 1
ATOM 691 C C . PHE A 1 91 ? 3.935 -5.511 10.508 1.00 88.12 91 PHE A C 1
ATOM 693 O O . PHE A 1 91 ? 4.819 -6.029 9.825 1.00 88.12 91 PHE A O 1
ATOM 700 N N . ASN A 1 92 ? 2.646 -5.830 10.351 1.00 89.94 92 ASN A N 1
ATOM 701 C CA . ASN A 1 92 ? 2.176 -6.788 9.349 1.00 89.94 92 ASN A CA 1
ATOM 702 C C . ASN A 1 92 ? 2.529 -6.327 7.933 1.00 89.94 92 ASN A C 1
ATOM 704 O O . ASN A 1 92 ? 2.942 -7.139 7.104 1.00 89.94 92 ASN A O 1
ATOM 708 N N . TRP A 1 93 ? 2.430 -5.022 7.662 1.00 89.88 93 TRP A N 1
ATOM 709 C CA . TRP A 1 93 ? 2.864 -4.465 6.387 1.00 89.88 93 TRP A CA 1
ATOM 710 C C . TRP A 1 93 ? 4.364 -4.679 6.159 1.00 89.88 93 TRP A C 1
ATOM 712 O O . TRP A 1 93 ? 4.746 -5.208 5.116 1.00 89.88 93 TRP A O 1
ATOM 722 N N . ALA A 1 94 ? 5.211 -4.358 7.143 1.00 89.25 94 ALA A N 1
ATOM 723 C CA . ALA A 1 94 ? 6.650 -4.607 7.073 1.00 89.25 94 ALA A CA 1
ATOM 724 C C . ALA A 1 94 ? 6.974 -6.096 6.837 1.00 89.25 94 ALA A C 1
ATOM 726 O O . ALA A 1 94 ? 7.847 -6.422 6.032 1.00 89.25 94 ALA A O 1
ATOM 727 N N . LEU A 1 95 ? 6.257 -7.012 7.489 1.00 89.56 95 LEU A N 1
ATOM 728 C CA . LEU A 1 95 ? 6.461 -8.453 7.328 1.00 89.56 95 LEU A CA 1
ATOM 729 C C . LEU A 1 95 ? 6.092 -8.922 5.912 1.00 89.56 95 LEU A C 1
ATOM 731 O O . LEU A 1 95 ? 6.862 -9.647 5.281 1.00 89.56 95 LEU A O 1
ATOM 735 N N . LEU A 1 96 ? 4.963 -8.454 5.373 1.00 88.19 96 LEU A N 1
ATOM 736 C CA . LEU A 1 96 ? 4.497 -8.818 4.030 1.00 88.19 96 LEU A CA 1
ATOM 737 C C . LEU A 1 96 ? 5.423 -8.324 2.915 1.00 88.19 96 LEU A C 1
ATOM 739 O O . LEU A 1 96 ? 5.574 -9.005 1.900 1.00 88.19 96 LEU A O 1
ATOM 743 N N . ILE A 1 97 ? 6.056 -7.163 3.088 1.00 87.62 97 ILE A N 1
ATOM 744 C CA . ILE A 1 97 ? 6.933 -6.584 2.060 1.00 87.62 97 ILE A CA 1
ATOM 745 C C . ILE A 1 97 ? 8.379 -7.090 2.157 1.00 87.62 97 ILE A C 1
ATOM 747 O O . ILE A 1 97 ? 9.173 -6.845 1.252 1.00 87.62 97 ILE A O 1
ATOM 751 N N . LEU A 1 98 ? 8.740 -7.813 3.220 1.00 87.50 98 LEU A N 1
ATOM 752 C CA . LEU A 1 98 ? 10.081 -8.368 3.422 1.00 87.50 98 LEU A CA 1
ATOM 753 C C . LEU A 1 98 ? 10.564 -9.242 2.245 1.00 87.50 98 LEU A C 1
ATOM 755 O O . LEU A 1 98 ? 11.655 -8.976 1.731 1.00 87.50 98 LEU A O 1
ATOM 759 N N . PRO A 1 99 ? 9.789 -10.228 1.738 1.00 85.75 99 PRO A N 1
ATOM 760 C CA . PRO A 1 99 ? 10.212 -10.993 0.563 1.00 85.75 99 PRO A CA 1
ATOM 761 C C . PRO A 1 99 ? 10.364 -10.112 -0.687 1.00 85.75 99 PRO A C 1
ATOM 763 O O . PRO A 1 99 ? 11.258 -10.340 -1.498 1.00 85.75 99 PRO A O 1
ATOM 766 N N . TRP A 1 100 ? 9.561 -9.054 -0.817 1.00 82.31 100 TRP A N 1
ATOM 767 C CA . TRP A 1 100 ? 9.624 -8.118 -1.942 1.00 82.31 100 TRP A CA 1
ATOM 768 C C . TR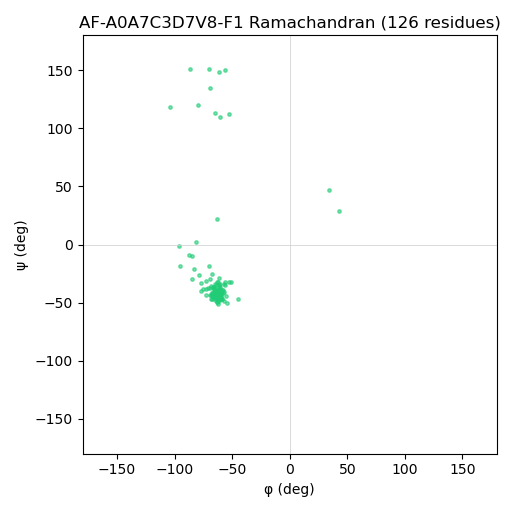P A 1 100 ? 10.878 -7.239 -1.886 1.00 82.31 100 TRP A C 1
ATOM 770 O O . TRP A 1 100 ? 11.496 -6.985 -2.918 1.00 82.31 100 TRP A O 1
ATOM 780 N N . ALA A 1 101 ? 11.300 -6.826 -0.687 1.00 84.44 101 ALA A N 1
ATOM 781 C CA . ALA A 1 101 ? 12.542 -6.086 -0.461 1.00 84.44 101 ALA A CA 1
ATOM 782 C C . ALA A 1 101 ? 13.788 -6.919 -0.810 1.00 84.44 101 ALA A C 1
ATOM 784 O O . ALA A 1 101 ? 14.750 -6.392 -1.380 1.00 84.44 101 ALA A O 1
ATOM 785 N N . LEU A 1 102 ? 13.753 -8.223 -0.507 1.00 83.75 102 LEU A N 1
ATOM 786 C CA . LEU A 1 102 ? 14.822 -9.167 -0.839 1.00 83.75 102 LEU A CA 1
ATOM 787 C C . LEU A 1 102 ? 14.926 -9.402 -2.352 1.00 83.75 102 LEU A C 1
ATOM 789 O O . LEU A 1 102 ? 16.020 -9.326 -2.908 1.00 83.75 102 LEU A O 1
ATOM 793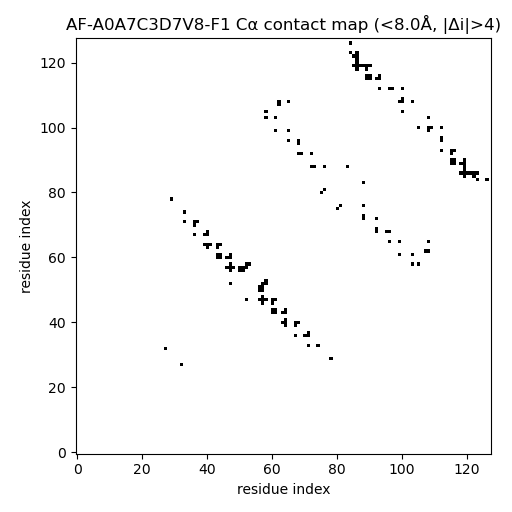 N N . ILE A 1 103 ? 13.793 -9.644 -3.019 1.00 79.94 103 ILE A N 1
ATOM 794 C CA . ILE A 1 103 ? 13.751 -9.943 -4.459 1.00 79.94 103 ILE A CA 1
ATOM 795 C C . ILE A 1 103 ? 14.037 -8.686 -5.292 1.00 79.94 103 ILE A C 1
ATOM 797 O O . ILE A 1 103 ? 14.813 -8.732 -6.243 1.00 79.94 103 ILE A O 1
ATOM 801 N N . GLY A 1 104 ? 13.454 -7.544 -4.919 1.00 72.88 104 GLY A N 1
ATOM 802 C CA . GLY A 1 104 ? 13.506 -6.317 -5.712 1.00 72.88 104 GLY A CA 1
ATOM 803 C C . GLY A 1 104 ? 14.869 -5.633 -5.782 1.00 72.88 104 GLY A C 1
ATOM 804 O O . GLY A 1 104 ? 15.067 -4.776 -6.644 1.00 72.88 104 GLY A O 1
ATOM 805 N N . ARG A 1 105 ? 15.791 -5.954 -4.855 1.00 74.38 105 ARG A N 1
ATOM 806 C CA . ARG A 1 105 ? 17.123 -5.321 -4.695 1.00 74.38 105 ARG A CA 1
ATOM 807 C C . ARG A 1 105 ? 17.089 -3.790 -4.831 1.00 74.38 105 ARG A C 1
ATOM 809 O O . ARG A 1 105 ? 18.060 -3.174 -5.270 1.00 74.38 105 ARG A O 1
ATOM 816 N N . PHE A 1 106 ? 15.962 -3.170 -4.477 1.00 78.56 106 PHE A N 1
ATOM 817 C CA . PHE A 1 106 ? 15.722 -1.751 -4.686 1.00 78.56 106 PHE A CA 1
ATOM 818 C C . PHE A 1 106 ? 15.862 -1.013 -3.352 1.00 78.56 106 PHE A C 1
ATOM 820 O O . PHE A 1 106 ? 15.087 -1.291 -2.431 1.00 78.56 106 PHE A O 1
ATOM 827 N N . PRO A 1 107 ? 16.813 -0.066 -3.222 1.00 83.12 107 PRO A N 1
ATOM 828 C CA . PRO A 1 107 ? 17.067 0.619 -1.955 1.00 83.12 107 PRO A CA 1
ATOM 829 C C . PRO A 1 107 ? 15.833 1.315 -1.375 1.00 83.12 107 PRO A C 1
ATOM 831 O O . PRO A 1 107 ? 15.662 1.349 -0.162 1.00 83.12 107 PRO A O 1
ATOM 834 N N . ALA A 1 108 ? 14.933 1.822 -2.223 1.00 83.94 108 ALA A N 1
ATOM 835 C CA . ALA A 1 108 ? 13.723 2.498 -1.760 1.00 83.94 108 ALA A CA 1
ATOM 836 C C . ALA A 1 108 ? 12.775 1.569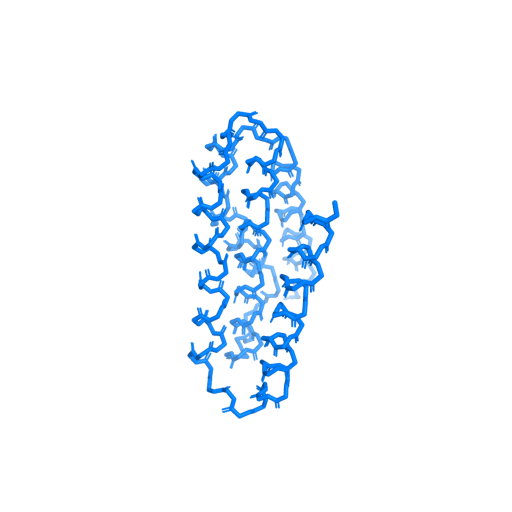 -0.979 1.00 83.94 108 ALA A C 1
ATOM 838 O O . ALA A 1 108 ? 12.168 2.010 -0.006 1.00 83.94 108 ALA A O 1
ATOM 839 N N . ILE A 1 109 ? 12.679 0.285 -1.353 1.00 85.12 109 ILE A N 1
ATOM 840 C CA . ILE A 1 109 ? 11.838 -0.687 -0.631 1.00 85.12 109 ILE A CA 1
ATOM 841 C C . ILE A 1 109 ? 12.438 -0.971 0.749 1.00 85.12 109 ILE A C 1
ATOM 843 O O . ILE A 1 109 ? 11.706 -1.053 1.729 1.00 85.12 109 ILE A O 1
ATOM 847 N N . TRP A 1 110 ? 13.769 -1.037 0.850 1.00 88.19 110 TRP A N 1
ATOM 848 C CA . TRP A 1 110 ? 14.466 -1.172 2.131 1.00 88.19 110 TRP A CA 1
ATOM 849 C C . TRP A 1 110 ? 14.261 0.036 3.044 1.00 88.19 110 TRP A C 1
ATOM 851 O O . TRP A 1 110 ? 13.979 -0.139 4.226 1.00 88.19 110 TRP A O 1
ATOM 861 N N . ILE A 1 111 ? 14.350 1.255 2.502 1.00 89.44 111 ILE A N 1
ATOM 862 C CA . ILE A 1 111 ? 14.074 2.483 3.262 1.00 89.44 111 ILE A CA 1
ATOM 863 C C . ILE A 1 111 ? 12.636 2.465 3.789 1.00 89.44 111 ILE A C 1
ATOM 865 O O . ILE A 1 111 ? 12.414 2.735 4.968 1.00 89.44 111 ILE A O 1
ATOM 869 N N . LEU A 1 112 ? 11.671 2.099 2.939 1.00 88.12 112 LEU A N 1
ATOM 870 C CA . LEU A 1 112 ? 10.268 1.982 3.328 1.00 88.12 112 LEU A CA 1
ATOM 871 C C . LEU A 1 112 ? 10.084 0.920 4.421 1.00 88.12 112 LEU A C 1
ATOM 873 O O . LEU A 1 112 ? 9.423 1.185 5.419 1.00 88.12 112 LEU A O 1
ATOM 877 N N . TRP A 1 113 ? 10.719 -0.245 4.289 1.00 92.06 113 TRP A N 1
ATOM 878 C CA . TRP A 1 113 ? 10.665 -1.312 5.289 1.00 92.06 113 TRP A CA 1
ATOM 879 C C . TRP A 1 113 ? 11.223 -0.884 6.652 1.00 92.06 113 TRP A C 1
ATOM 881 O O . TRP A 1 113 ? 10.566 -1.077 7.674 1.00 92.06 113 TRP A O 1
ATOM 891 N N . ILE A 1 114 ? 12.392 -0.232 6.676 1.00 90.69 114 ILE A N 1
ATOM 892 C CA . ILE A 1 114 ? 12.987 0.302 7.911 1.00 90.69 114 ILE A CA 1
ATOM 893 C C . ILE A 1 114 ? 12.079 1.372 8.528 1.00 90.69 114 ILE A C 1
ATOM 895 O O . ILE A 1 114 ? 11.888 1.382 9.746 1.00 90.69 114 ILE A O 1
ATOM 899 N N . ALA A 1 115 ? 11.504 2.259 7.712 1.00 91.19 115 ALA A N 1
ATOM 900 C CA . ALA A 1 115 ? 10.583 3.291 8.178 1.00 91.19 115 ALA A CA 1
ATOM 901 C C . ALA A 1 115 ? 9.320 2.684 8.810 1.00 91.19 115 ALA A C 1
ATOM 903 O O . ALA A 1 115 ? 8.915 3.120 9.886 1.00 91.19 115 ALA A O 1
ATOM 904 N N . LEU A 1 116 ? 8.741 1.645 8.198 1.00 90.31 116 LEU A N 1
ATOM 905 C CA . LEU A 1 116 ? 7.579 0.938 8.743 1.00 90.31 116 LEU A CA 1
ATOM 906 C C . LEU A 1 116 ? 7.884 0.255 10.070 1.00 90.31 116 LEU A C 1
ATOM 908 O O . LEU A 1 116 ? 7.082 0.355 10.997 1.00 90.31 116 LEU A O 1
ATOM 912 N N . LEU A 1 117 ? 9.035 -0.408 10.194 1.00 90.81 117 LEU A N 1
ATOM 913 C CA . LEU A 1 117 ? 9.434 -1.009 11.465 1.00 90.81 117 LEU A CA 1
ATOM 914 C C . LEU A 1 117 ? 9.642 0.040 12.555 1.00 90.81 117 LEU A C 1
ATOM 916 O O . LEU A 1 117 ? 9.147 -0.140 13.664 1.00 90.81 117 LEU A O 1
ATOM 920 N N . ASN A 1 118 ? 10.317 1.148 12.242 1.00 91.75 118 ASN A N 1
ATOM 921 C CA . ASN A 1 118 ? 10.478 2.247 13.193 1.00 91.75 118 ASN A CA 1
ATOM 922 C C . ASN A 1 118 ? 9.120 2.796 13.634 1.00 91.75 118 ASN A C 1
ATOM 924 O O . ASN A 1 118 ? 8.879 2.940 14.828 1.00 91.75 118 ASN A O 1
ATOM 928 N N . LEU A 1 119 ? 8.211 3.037 12.687 1.00 88.12 119 LEU A N 1
ATOM 929 C CA . LEU A 1 119 ? 6.867 3.523 12.984 1.00 88.12 119 LEU A CA 1
ATOM 930 C C . LEU A 1 119 ? 6.086 2.530 13.855 1.00 88.12 119 LEU A C 1
ATOM 932 O O . LEU A 1 119 ? 5.427 2.939 14.806 1.00 88.12 119 LEU A O 1
ATOM 936 N N . SER A 1 120 ? 6.212 1.231 13.573 1.00 87.44 120 SER A N 1
ATOM 937 C CA . SER A 1 120 ? 5.594 0.164 14.369 1.00 87.44 120 SER A CA 1
ATOM 938 C C . SER A 1 120 ? 6.095 0.186 15.813 1.00 87.44 120 SER A C 1
ATOM 940 O O . SER A 1 120 ? 5.292 0.148 16.738 1.00 87.44 120 SER A O 1
ATOM 942 N N . ILE A 1 121 ? 7.410 0.304 16.022 1.00 87.81 121 ILE A N 1
ATOM 943 C CA . ILE A 1 121 ? 8.017 0.358 17.361 1.00 87.81 121 ILE A CA 1
ATOM 944 C C . ILE A 1 121 ? 7.589 1.625 18.108 1.00 87.81 121 ILE A C 1
ATOM 946 O O . ILE A 1 121 ? 7.240 1.553 19.284 1.00 87.81 121 ILE A O 1
ATOM 950 N N . VAL A 1 122 ? 7.586 2.779 17.436 1.00 89.56 122 VAL A N 1
ATOM 951 C CA . VAL A 1 122 ? 7.160 4.054 18.032 1.00 89.56 122 VAL A CA 1
ATOM 952 C C . VAL A 1 122 ? 5.698 3.988 18.468 1.00 89.56 122 VAL A C 1
ATOM 954 O O . VAL A 1 122 ? 5.379 4.367 19.591 1.00 89.56 122 VAL A O 1
ATOM 957 N N . LEU A 1 123 ? 4.813 3.466 17.616 1.00 84.50 123 LEU A N 1
ATOM 958 C CA . LEU A 1 123 ? 3.396 3.306 17.949 1.00 84.50 123 LEU A CA 1
ATOM 959 C C . LEU A 1 123 ? 3.184 2.290 19.074 1.00 84.50 123 LEU A C 1
ATOM 961 O O . LEU A 1 123 ? 2.345 2.513 19.940 1.00 84.50 123 LEU A O 1
ATOM 965 N N . TYR A 1 124 ? 3.973 1.215 19.104 1.00 84.88 124 TYR A N 1
ATOM 966 C CA . TYR A 1 124 ? 3.947 0.243 20.195 1.00 84.88 124 TYR A CA 1
ATOM 967 C C . TYR A 1 124 ? 4.306 0.896 21.537 1.00 84.88 124 TYR A C 1
ATOM 969 O O . TYR A 1 124 ? 3.614 0.686 22.522 1.00 84.88 124 TYR A O 1
ATOM 977 N N . G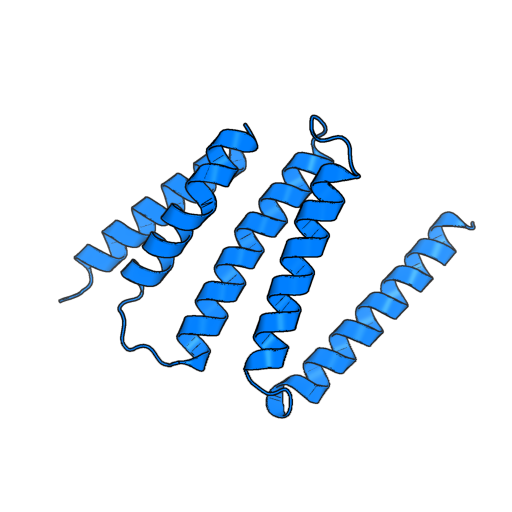LN A 1 125 ? 5.328 1.759 21.570 1.00 85.19 125 GLN A N 1
ATOM 978 C CA . GLN A 1 125 ? 5.711 2.501 22.780 1.00 85.19 125 GLN A CA 1
ATOM 979 C C . GLN A 1 125 ? 4.675 3.544 23.222 1.00 85.19 125 GLN A C 1
ATOM 981 O O . GLN A 1 125 ? 4.644 3.916 24.391 1.00 85.19 125 GLN A O 1
ATOM 986 N N . GLN A 1 126 ? 3.861 4.048 22.293 1.00 79.88 126 GLN A N 1
ATOM 987 C CA . GLN A 1 126 ? 2.786 5.005 22.572 1.00 79.88 126 GLN A CA 1
ATOM 988 C C . GLN A 1 126 ? 1.480 4.329 23.005 1.00 79.88 126 GLN A C 1
ATOM 990 O O . GLN A 1 126 ? 0.551 5.024 23.416 1.00 79.88 126 GLN A O 1
ATOM 995 N N . THR A 1 127 ? 1.392 3.003 22.888 1.00 73.06 127 THR A N 1
ATOM 996 C CA . THR A 1 127 ? 0.222 2.244 23.332 1.00 73.06 127 THR A CA 1
ATOM 997 C C . THR A 1 127 ? 0.325 2.073 24.861 1.00 73.06 127 THR A C 1
ATOM 999 O O . THR A 1 127 ? 1.354 1.574 25.319 1.00 73.06 127 THR A O 1
ATOM 1002 N N . PRO A 1 128 ? -0.653 2.568 25.646 1.00 57.94 128 PRO A N 1
ATOM 1003 C CA . PRO A 1 128 ? -0.576 2.660 27.110 1.00 57.94 128 PRO A CA 1
ATOM 1004 C C . PRO A 1 128 ? -0.668 1.319 27.850 1.00 57.94 128 PRO A C 1
ATOM 1006 O O . PRO A 1 128 ? -1.271 0.366 27.307 1.00 57.94 128 PRO A O 1
#

Solvent-accessible surface area (backbone atoms only — not comparable to full-atom values): 6850 Å² total; per-residue (Å²): 113,66,71,58,52,53,49,51,52,52,49,52,52,51,50,50,53,51,51,54,50,61,71,40,49,86,75,51,51,72,68,56,55,50,50,51,48,51,51,52,32,52,50,23,50,50,45,18,72,73,33,57,65,88,38,72,66,10,46,47,26,49,47,51,28,53,51,43,54,46,50,48,52,53,50,46,44,66,74,64,62,52,89,63,57,73,23,58,57,34,40,52,44,33,60,70,40,45,66,52,34,66,71,56,73,40,70,68,47,47,52,51,38,53,50,28,45,52,51,15,52,54,42,50,72,69,55,130

Nearest PDB structures (foldseek):
  7qso-assembly1_K  TM=6.159E-01  e=6.899E+00  Bos taurus
  6r6g-assembly1_AI  TM=4.114E-01  e=9.727E+00  Canis lupus familiaris

Secondary structure (DSSP, 8-state):
-HHHHHHHHHHHHHHHHHHHHHHGGGTS-HHHHHHHHHHHHHHHHHHHHHS-TTSHHHHHHHHHHHHHHHHHHHHHHHHHT----HHHHHHHHHHHHHHHHHHH--HHHHHHHHHHHHHHHHHHHH--

Mean predicted aligned error: 8.33 Å

pLDDT: mean 80.96, std 7.47, range [53.88, 92.06]

Sequence (128 aa):
MDRLLLGLGGLALAFSVLFFIAYNWNEIGRLAKFALVEASIVLAIAAYWKLDSDGTTGKTALLVATILVGVLLALFGQTYQTGADPWQLFFNWALLILPWALIGRFPAIWILWIALLNLSIVLYQQTP

Radius of gyration: 17.24 Å; Cα contacts (8 Å, |Δi|>4): 89; chains: 1; bounding box: 40×23×60 Å